Protein AF-A0A1J5HML9-F1 (afdb_monomer)

Foldseek 3Di:
DVVVVVVVVVVVVVVVVVVLVVVVVVCVVVVVVLVVVVCVVCVVVVNRCVPPPNPVVVVVVVVVVVLVVVVVVLVVLLVVLVVQCVPCPPVVVSVVVSVVSNVVSVVVVVVSSVVVVVVSVVSVVVVVD

Sequence (129 aa):
MIMKKVFYFTVGIILFSNLFFNANIIKISAASSFWDGFDKTGGAIGYKLTDPRSLPQKIGKVLNIATVFLGVVFLGLMIYAGYLWMLARGNEQEVEKAKNIIIYTVIGLVAVLGAYSITQLMATLWVKS

Radius of gyration: 20.45 Å; Cα contacts (8 Å, |Δi|>4): 43; chains: 1; bounding box: 43×27×59 Å

pLDDT: mean 73.44, std 13.14, range [41.81, 92.5]

Solvent-accessible surface area (backbone atoms only — not comparable to full-atom values): 7086 Å² total; per-residue (Å²): 116,66,67,60,55,53,49,56,50,53,52,48,50,54,54,52,47,51,60,54,52,60,65,46,70,79,35,74,67,46,67,56,48,57,52,50,52,50,36,55,53,28,44,72,74,72,46,48,49,89,39,97,77,32,64,67,56,54,52,53,52,51,50,52,51,50,52,54,52,48,52,54,52,49,52,52,52,48,52,52,24,50,52,42,41,71,66,23,85,84,43,64,68,42,39,51,51,19,50,50,49,46,52,53,48,51,52,52,53,49,49,54,54,47,50,55,53,50,54,52,50,56,51,53,57,62,75,73,111

Mean predicted aligned error: 13.98 Å

Structure (mmCIF, N/CA/C/O backbone):
data_AF-A0A1J5HML9-F1
#
_entry.id   AF-A0A1J5HML9-F1
#
loop_
_atom_site.group_PDB
_atom_site.id
_atom_site.type_symbol
_atom_site.label_atom_id
_atom_site.label_alt_id
_atom_site.label_comp_id
_atom_site.label_asym_id
_atom_site.label_entity_id
_atom_site.label_seq_id
_atom_site.pdbx_PDB_ins_code
_atom_site.Cartn_x
_atom_site.Cartn_y
_atom_site.Cartn_z
_atom_site.occupancy
_atom_site.B_iso_or_equiv
_atom_site.auth_seq_id
_atom_site.auth_comp_id
_atom_site.auth_asym_id
_atom_site.auth_atom_id
_atom_site.pdbx_PDB_model_num
ATOM 1 N N . MET A 1 1 ? -4.941 14.990 25.780 1.00 61.47 1 MET A N 1
ATOM 2 C CA . MET A 1 1 ? -3.567 14.996 25.212 1.00 61.47 1 MET A CA 1
ATOM 3 C C . MET A 1 1 ? -3.454 14.180 23.914 1.00 61.47 1 MET A C 1
ATOM 5 O O . MET A 1 1 ? -2.820 14.660 22.982 1.00 61.47 1 MET A O 1
ATOM 9 N N . ILE A 1 2 ? -4.121 13.017 23.804 1.00 69.44 2 ILE A N 1
ATOM 10 C CA . ILE A 1 2 ? -4.177 12.175 22.586 1.00 69.44 2 ILE A CA 1
ATOM 11 C C . ILE A 1 2 ? -4.714 12.923 21.347 1.00 69.44 2 ILE A C 1
ATOM 13 O O . ILE A 1 2 ? -4.091 12.864 20.291 1.00 69.44 2 ILE A O 1
ATOM 17 N N . MET A 1 3 ? -5.804 13.694 21.475 1.00 68.12 3 MET A N 1
ATOM 18 C CA . MET A 1 3 ? -6.437 14.360 20.320 1.00 68.12 3 MET A CA 1
ATOM 19 C C . MET A 1 3 ? -5.544 15.409 19.646 1.00 68.12 3 MET A C 1
ATOM 21 O O . MET A 1 3 ? -5.552 15.520 18.426 1.00 68.12 3 MET A O 1
ATOM 25 N N . LYS A 1 4 ? -4.710 16.129 20.412 1.00 58.59 4 LYS A N 1
ATOM 26 C CA . LYS A 1 4 ? -3.765 17.100 19.838 1.00 58.59 4 LYS A CA 1
ATOM 27 C C . LYS A 1 4 ? -2.669 16.395 19.031 1.00 58.59 4 LYS A C 1
ATOM 29 O O . LYS A 1 4 ? -2.372 16.826 17.927 1.00 58.59 4 LYS A O 1
ATOM 34 N N . LYS A 1 5 ? -2.125 15.272 19.523 1.00 59.53 5 LYS A N 1
ATOM 35 C CA . LYS A 1 5 ? -1.111 14.484 18.793 1.00 59.53 5 LYS A CA 1
ATOM 36 C C . LYS A 1 5 ? -1.666 13.871 17.499 1.00 59.53 5 LYS A C 1
ATOM 38 O O . LYS A 1 5 ? -0.989 13.913 16.480 1.00 59.53 5 LYS A O 1
ATOM 43 N N . VAL A 1 6 ? -2.904 13.369 17.523 1.00 68.56 6 VAL A N 1
ATOM 44 C CA . VAL A 1 6 ? -3.593 12.835 16.329 1.00 68.56 6 VAL A CA 1
ATOM 45 C C . VAL A 1 6 ? -3.879 13.940 15.305 1.00 68.56 6 VAL A C 1
ATOM 47 O O . VAL A 1 6 ? -3.711 13.729 14.104 1.00 68.56 6 VAL A O 1
ATOM 50 N N . PHE A 1 7 ? -4.233 15.139 15.773 1.00 77.31 7 PHE A N 1
ATOM 51 C CA . PHE A 1 7 ? -4.442 16.302 14.914 1.00 77.31 7 PHE A CA 1
ATOM 52 C C . PHE A 1 7 ? -3.144 16.746 14.222 1.00 77.31 7 PHE A C 1
ATOM 54 O O . PHE A 1 7 ? -3.117 16.849 13.000 1.00 77.31 7 PHE A O 1
ATOM 61 N N . TYR A 1 8 ? -2.039 16.905 14.962 1.00 77.25 8 TYR A N 1
ATOM 62 C CA . TYR A 1 8 ? -0.736 17.243 14.369 1.00 77.25 8 TYR A CA 1
ATOM 63 C C . TYR A 1 8 ? -0.220 16.168 13.401 1.00 77.25 8 TYR A C 1
ATOM 65 O O . TYR A 1 8 ? 0.373 16.506 12.381 1.00 77.25 8 TYR A O 1
ATOM 73 N N . PHE A 1 9 ? -0.481 14.887 13.673 1.00 81.00 9 PHE A N 1
ATOM 74 C CA . PHE A 1 9 ? -0.108 13.790 12.775 1.00 81.00 9 PHE A CA 1
ATOM 75 C C . PHE A 1 9 ? -0.902 13.816 11.457 1.00 81.00 9 PHE A C 1
ATOM 77 O O . PHE A 1 9 ? -0.322 13.677 10.383 1.00 81.00 9 PHE A O 1
ATOM 84 N N . THR A 1 10 ? -2.212 14.077 11.526 1.00 75.75 10 THR A N 1
ATOM 85 C CA . THR A 1 10 ? -3.082 14.193 10.340 1.00 75.75 10 THR A CA 1
ATOM 86 C C . THR A 1 10 ? -2.710 15.422 9.505 1.00 75.75 10 THR A C 1
ATOM 88 O O . THR A 1 10 ? -2.568 15.327 8.288 1.00 75.75 10 THR A O 1
ATOM 91 N N . VAL A 1 11 ? -2.471 16.568 10.152 1.00 83.25 11 VAL A N 1
ATOM 92 C CA . VAL A 1 11 ? -2.025 17.800 9.481 1.00 83.25 11 VAL A CA 1
ATOM 93 C C . VAL A 1 11 ? -0.640 17.616 8.850 1.00 83.25 11 VAL A C 1
ATOM 95 O O . VAL A 1 11 ? -0.423 18.055 7.723 1.00 83.25 11 VAL A O 1
ATOM 98 N N . GLY A 1 12 ? 0.271 16.898 9.515 1.00 82.31 12 GLY A N 1
ATOM 99 C CA . 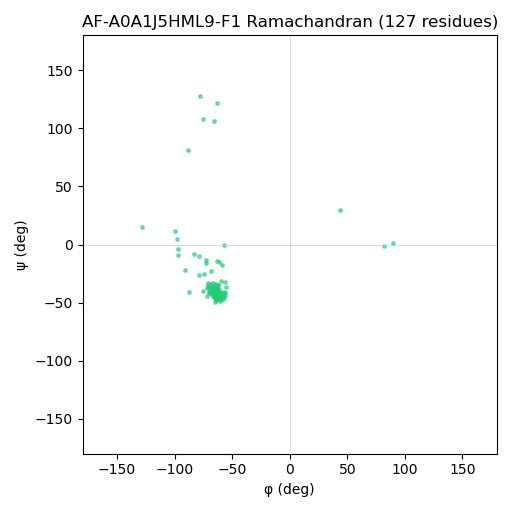GLY A 1 12 ? 1.578 16.537 8.960 1.00 82.31 12 GLY A CA 1
ATOM 100 C C . GLY A 1 12 ? 1.471 15.685 7.693 1.00 82.31 12 GLY A C 1
ATOM 101 O O . GLY A 1 12 ? 2.153 15.963 6.710 1.00 82.31 12 GLY A O 1
ATOM 102 N N . ILE A 1 13 ? 0.558 14.709 7.673 1.00 82.62 13 ILE A N 1
ATOM 103 C CA . ILE A 1 13 ? 0.267 13.886 6.490 1.00 82.62 13 ILE A CA 1
ATOM 104 C C . ILE A 1 13 ? -0.309 14.716 5.338 1.00 82.62 13 ILE A C 1
ATOM 106 O O . ILE A 1 13 ? 0.097 14.532 4.193 1.00 82.62 13 ILE A O 1
ATOM 110 N N . ILE A 1 14 ? -1.198 15.670 5.625 1.00 78.94 14 ILE A N 1
ATOM 111 C CA . ILE A 1 14 ? -1.805 16.536 4.604 1.00 78.94 14 ILE A CA 1
ATOM 112 C C . ILE A 1 14 ? -0.762 17.496 4.010 1.00 78.94 14 ILE A C 1
ATOM 114 O O . ILE A 1 14 ? -0.735 17.703 2.795 1.00 78.94 14 ILE A O 1
ATOM 118 N N . LEU A 1 15 ? 0.135 18.050 4.832 1.00 76.75 15 LEU A N 1
ATOM 119 C CA . LEU A 1 15 ? 1.219 18.927 4.373 1.00 76.75 15 LEU A CA 1
ATOM 120 C C . LEU A 1 15 ? 2.281 18.161 3.571 1.00 76.75 15 LEU A C 1
ATOM 122 O O . LEU A 1 15 ? 2.716 18.629 2.519 1.00 76.75 15 LEU A O 1
ATOM 126 N N . PHE A 1 16 ? 2.642 16.953 4.009 1.00 75.62 16 PHE A N 1
ATOM 127 C CA . PHE A 1 16 ? 3.548 16.071 3.272 1.00 75.62 16 PHE A CA 1
ATOM 128 C C . PHE A 1 16 ? 2.937 15.630 1.934 1.00 75.62 16 PHE A C 1
ATOM 130 O O . PHE A 1 16 ? 3.599 15.686 0.899 1.00 75.62 16 PHE A O 1
ATOM 137 N N . SER A 1 17 ? 1.642 15.294 1.922 1.00 72.81 17 SER A N 1
ATOM 138 C CA . SER A 1 17 ? 0.909 14.976 0.695 1.00 72.81 17 SER A CA 1
ATOM 139 C C . SER A 1 17 ? 0.863 16.161 -0.270 1.00 72.81 17 SER A C 1
ATOM 141 O O . SER A 1 17 ? 0.943 15.946 -1.473 1.00 72.81 17 SER A O 1
ATOM 143 N N . ASN A 1 18 ? 0.780 17.405 0.213 1.00 72.31 18 ASN A N 1
ATOM 144 C CA . ASN A 1 18 ? 0.809 18.593 -0.647 1.00 72.31 18 ASN A CA 1
ATOM 145 C C . ASN A 1 18 ? 2.177 18.813 -1.312 1.00 72.31 18 ASN A C 1
ATOM 147 O O . ASN A 1 18 ? 2.220 19.175 -2.488 1.00 72.31 18 ASN A O 1
ATOM 151 N N . LEU A 1 19 ? 3.278 18.537 -0.604 1.00 65.44 19 LEU A N 1
ATOM 152 C CA . LEU A 1 19 ? 4.634 18.584 -1.168 1.00 65.44 19 LEU A CA 1
ATOM 153 C C . LEU A 1 19 ? 4.853 17.489 -2.223 1.00 65.44 19 LEU A C 1
ATOM 155 O O . LEU A 1 19 ? 5.442 17.751 -3.271 1.00 65.44 19 LEU A O 1
ATOM 159 N N . PHE A 1 20 ? 4.325 16.284 -1.990 1.00 62.56 20 PHE A N 1
ATOM 160 C CA . PHE A 1 20 ? 4.394 15.190 -2.959 1.00 62.56 20 PHE A CA 1
ATOM 161 C C . PHE A 1 20 ? 3.478 15.424 -4.167 1.00 62.56 20 PHE A C 1
ATOM 163 O O . PHE A 1 20 ? 3.907 15.228 -5.300 1.00 62.56 20 PHE A O 1
ATOM 170 N N . PHE A 1 21 ? 2.237 15.874 -3.974 1.00 62.69 21 PHE A N 1
ATOM 171 C CA . PHE A 1 21 ? 1.274 16.019 -5.070 1.00 62.69 21 PHE A CA 1
ATOM 172 C C . PHE A 1 21 ? 1.656 17.162 -6.025 1.00 62.69 21 PHE A C 1
ATOM 174 O O . PHE A 1 21 ? 1.640 16.959 -7.237 1.00 62.69 21 PHE A O 1
ATOM 181 N N . ASN A 1 22 ? 2.118 18.316 -5.516 1.00 59.03 22 ASN A N 1
ATOM 182 C CA . ASN A 1 22 ? 2.588 19.423 -6.369 1.00 59.03 22 ASN A CA 1
ATOM 183 C C . ASN A 1 22 ? 3.844 19.066 -7.185 1.00 59.03 22 ASN A C 1
ATOM 185 O O . ASN A 1 22 ? 3.960 19.476 -8.339 1.00 59.03 22 ASN A O 1
ATOM 189 N N . ALA A 1 23 ? 4.755 18.253 -6.640 1.00 59.09 23 ALA A N 1
ATOM 190 C CA . ALA A 1 23 ? 5.926 17.774 -7.381 1.00 59.09 23 ALA A CA 1
ATOM 191 C C . ALA A 1 23 ? 5.565 16.801 -8.526 1.00 59.09 23 ALA A C 1
ATOM 193 O O . ALA A 1 23 ? 6.331 16.661 -9.482 1.00 59.09 23 ALA A O 1
ATOM 194 N N . ASN A 1 24 ? 4.396 16.150 -8.453 1.00 56.28 24 ASN A N 1
ATOM 195 C CA . ASN A 1 24 ? 3.930 15.176 -9.444 1.00 56.28 24 ASN A CA 1
ATOM 196 C C . ASN A 1 24 ? 3.084 15.790 -10.582 1.00 56.28 24 ASN A C 1
ATOM 198 O O . ASN A 1 24 ? 3.060 15.221 -11.673 1.00 56.28 24 ASN A O 1
ATOM 202 N N . ILE A 1 25 ? 2.459 16.965 -10.403 1.00 54.66 25 ILE A N 1
ATOM 203 C CA . ILE A 1 25 ? 1.686 17.638 -11.476 1.00 54.66 25 ILE A CA 1
ATOM 204 C C . ILE A 1 25 ? 2.602 18.112 -12.620 1.00 54.66 25 ILE A C 1
ATOM 206 O O . ILE A 1 25 ? 2.232 18.039 -13.788 1.00 54.66 25 ILE A O 1
ATOM 210 N N . ILE A 1 26 ? 3.839 18.518 -12.314 1.00 54.06 26 ILE A N 1
ATOM 211 C CA . ILE A 1 26 ? 4.800 19.029 -13.312 1.00 54.06 26 ILE A CA 1
ATOM 212 C C . ILE A 1 26 ? 5.463 17.882 -14.112 1.00 54.06 26 ILE A C 1
ATOM 214 O O . ILE A 1 26 ? 6.118 18.115 -15.126 1.00 54.06 26 ILE A O 1
ATOM 218 N N . LYS A 1 27 ? 5.277 16.615 -13.705 1.00 55.50 27 LYS A N 1
ATOM 219 C CA . LYS A 1 27 ? 6.015 15.457 -14.248 1.00 55.50 27 LYS A CA 1
ATOM 220 C C . LYS A 1 27 ? 5.160 14.279 -14.725 1.00 55.50 27 LYS A C 1
ATOM 222 O O . LYS A 1 27 ? 5.720 13.240 -15.069 1.00 55.50 27 LYS A O 1
ATOM 227 N N . ILE A 1 28 ? 3.850 14.457 -14.909 1.00 50.44 28 ILE A N 1
ATOM 228 C CA . ILE A 1 28 ? 3.048 13.551 -15.762 1.00 50.44 28 ILE A CA 1
ATOM 229 C C . ILE A 1 28 ? 3.578 13.515 -17.217 1.00 50.44 28 ILE A C 1
ATOM 231 O O . ILE A 1 28 ? 3.346 12.548 -17.934 1.00 50.44 28 ILE A O 1
ATOM 235 N N . SER A 1 29 ? 4.384 14.507 -17.619 1.00 51.41 29 SER A N 1
ATOM 236 C CA . SER A 1 29 ? 5.099 14.563 -18.904 1.00 51.41 29 SER A CA 1
ATOM 237 C C . SER A 1 29 ? 6.569 14.089 -18.855 1.00 51.41 29 SER A C 1
ATOM 239 O O . SER A 1 29 ? 7.235 14.066 -19.891 1.00 51.41 29 SER A O 1
ATOM 241 N N . ALA A 1 30 ? 7.109 13.737 -17.678 1.00 47.47 30 ALA A N 1
ATOM 242 C CA . ALA A 1 30 ? 8.485 13.237 -17.538 1.00 47.47 30 ALA A CA 1
ATOM 243 C C . ALA A 1 30 ? 8.551 11.716 -17.737 1.00 47.47 30 ALA A C 1
ATOM 245 O O . ALA A 1 30 ? 9.422 11.214 -18.440 1.00 47.47 30 ALA A O 1
ATOM 246 N N . ALA A 1 31 ? 7.570 10.979 -17.200 1.00 48.22 31 ALA A N 1
ATOM 247 C CA . ALA A 1 31 ? 7.434 9.543 -17.442 1.00 48.22 31 ALA A CA 1
ATOM 248 C C . ALA A 1 31 ? 7.361 9.215 -18.947 1.00 48.22 31 ALA A C 1
ATOM 250 O O . ALA A 1 31 ? 7.952 8.231 -19.375 1.00 48.22 31 ALA A O 1
ATOM 251 N N . SER A 1 32 ? 6.714 10.059 -19.761 1.00 51.53 32 SER A N 1
ATOM 252 C CA . SER A 1 32 ? 6.688 9.907 -21.222 1.00 51.53 32 SER A CA 1
ATOM 253 C C . SER A 1 32 ? 8.031 10.221 -21.890 1.00 51.53 32 SER A C 1
ATOM 255 O O . SER A 1 32 ? 8.375 9.563 -22.866 1.00 51.53 32 SER A O 1
ATOM 257 N N . SER A 1 33 ? 8.823 11.158 -21.359 1.00 56.59 33 SER A N 1
ATOM 258 C CA . SER A 1 33 ? 10.131 11.518 -21.928 1.00 56.59 33 SER A CA 1
ATOM 259 C C . SER A 1 33 ? 11.247 10.523 -21.584 1.00 56.59 33 SER A C 1
ATOM 261 O O . SER A 1 33 ? 12.162 10.357 -22.386 1.00 56.59 33 SER A O 1
ATOM 263 N N . PHE A 1 34 ? 11.155 9.788 -20.468 1.00 57.09 34 PHE A N 1
ATOM 264 C CA . PHE A 1 34 ? 12.054 8.654 -20.192 1.00 57.09 34 PHE A CA 1
ATOM 265 C C . PHE A 1 34 ? 11.891 7.522 -21.205 1.00 57.09 34 PHE A C 1
ATOM 267 O O . PHE A 1 34 ? 12.886 7.007 -21.713 1.00 57.09 34 PHE A O 1
ATOM 274 N N . TRP A 1 35 ? 10.647 7.158 -21.525 1.00 59.88 35 TRP A N 1
ATOM 275 C CA . TRP A 1 35 ? 10.379 6.137 -22.537 1.00 59.88 35 TRP A CA 1
ATOM 276 C C . TRP A 1 35 ? 10.709 6.639 -23.948 1.00 59.88 35 TRP A C 1
ATOM 278 O O . TRP A 1 35 ? 11.294 5.890 -24.717 1.00 59.88 35 TRP A O 1
ATOM 288 N N . ASP A 1 36 ? 10.452 7.913 -24.260 1.00 65.69 36 ASP A N 1
ATOM 289 C CA . ASP A 1 36 ? 10.818 8.531 -25.546 1.00 65.69 36 ASP A CA 1
ATOM 290 C C . ASP A 1 36 ? 12.347 8.609 -25.758 1.00 65.69 36 ASP A C 1
ATOM 292 O O . ASP A 1 36 ? 12.841 8.355 -26.856 1.00 65.69 36 ASP A O 1
ATOM 296 N N . GLY A 1 37 ? 13.128 8.886 -24.706 1.00 66.88 37 GLY A N 1
ATOM 297 C CA . GLY A 1 37 ? 14.595 8.868 -24.755 1.00 66.88 37 GLY A CA 1
ATOM 298 C C . GLY A 1 37 ? 15.178 7.468 -24.977 1.00 66.88 37 GLY A C 1
ATOM 299 O O . GLY A 1 37 ? 16.122 7.312 -25.757 1.00 66.88 37 GLY A O 1
ATOM 300 N N . PHE A 1 38 ? 14.584 6.445 -24.349 1.00 61.56 38 PHE A N 1
ATOM 301 C CA . PHE A 1 38 ? 14.950 5.035 -24.537 1.00 61.56 38 PHE A CA 1
ATOM 302 C C . PHE A 1 38 ? 14.507 4.507 -25.915 1.00 61.56 38 PHE A C 1
ATOM 304 O O . PHE A 1 38 ? 15.261 3.779 -26.553 1.00 61.56 38 PHE A O 1
ATOM 311 N N . ASP A 1 39 ? 13.337 4.910 -26.426 1.00 67.62 39 ASP A N 1
ATOM 312 C CA . ASP A 1 39 ? 12.858 4.567 -27.778 1.00 67.62 39 ASP A CA 1
ATOM 313 C C . ASP A 1 39 ? 13.746 5.200 -28.866 1.00 67.62 39 ASP A C 1
ATOM 315 O O . ASP A 1 39 ? 14.064 4.547 -29.863 1.00 67.62 39 ASP A O 1
ATOM 319 N N . LYS A 1 40 ? 14.211 6.441 -28.662 1.00 64.75 40 LYS A N 1
ATOM 320 C CA . LYS A 1 40 ? 15.129 7.141 -29.582 1.00 64.75 40 LYS A CA 1
ATOM 321 C C . LYS A 1 40 ? 16.540 6.550 -29.588 1.00 64.75 40 LYS A C 1
ATOM 323 O O . LYS A 1 40 ? 17.127 6.405 -30.658 1.00 64.75 40 LYS A O 1
ATOM 328 N N . THR A 1 41 ? 17.078 6.171 -28.427 1.00 64.69 41 THR A N 1
ATOM 329 C CA . THR A 1 41 ? 18.393 5.505 -28.338 1.00 64.69 41 THR A CA 1
ATOM 330 C C . THR A 1 41 ? 18.330 4.041 -28.770 1.00 64.69 41 THR A C 1
ATOM 332 O O . THR A 1 41 ? 19.191 3.602 -29.527 1.00 64.69 41 THR A O 1
ATOM 335 N N . GLY A 1 42 ? 17.280 3.306 -28.399 1.00 60.00 42 GLY A N 1
ATOM 336 C CA . GLY A 1 42 ? 17.008 1.950 -28.880 1.00 60.00 42 GLY A CA 1
ATOM 337 C C . GLY A 1 42 ? 16.839 1.898 -30.399 1.00 60.00 42 GLY A C 1
ATOM 338 O O . GLY A 1 42 ? 17.449 1.060 -31.062 1.00 60.00 42 GLY A O 1
ATOM 339 N N . GLY A 1 43 ? 16.096 2.847 -30.977 1.00 62.31 43 GLY A N 1
ATOM 340 C CA . GLY A 1 43 ? 15.951 2.992 -32.425 1.00 62.31 43 GLY A CA 1
ATOM 341 C C . GLY A 1 43 ? 17.276 3.243 -33.155 1.00 62.31 43 GLY A C 1
ATOM 342 O O . GLY A 1 43 ? 17.439 2.762 -34.275 1.00 62.31 43 GLY A O 1
ATOM 343 N N . ALA A 1 44 ? 18.238 3.920 -32.517 1.00 58.09 44 ALA A N 1
ATOM 344 C CA . ALA A 1 44 ? 19.563 4.195 -33.080 1.00 58.09 44 ALA A CA 1
ATOM 345 C C . ALA A 1 44 ? 20.498 2.966 -33.097 1.00 58.09 44 ALA A C 1
ATOM 347 O O . ALA A 1 44 ? 21.369 2.880 -33.958 1.00 58.09 44 ALA A O 1
ATOM 348 N N . ILE A 1 45 ? 20.291 1.989 -32.204 1.00 60.84 45 ILE A N 1
ATOM 349 C CA . ILE A 1 45 ? 21.008 0.695 -32.187 1.00 60.84 45 ILE A CA 1
ATOM 350 C C . ILE A 1 45 ? 20.205 -0.455 -32.828 1.00 60.84 45 ILE A C 1
ATOM 352 O O . ILE A 1 45 ? 20.570 -1.620 -32.691 1.00 60.84 45 ILE A O 1
ATOM 356 N N . GLY A 1 46 ? 19.099 -0.151 -33.518 1.00 60.34 46 GLY A N 1
ATOM 357 C CA . GLY A 1 46 ? 18.248 -1.139 -34.198 1.00 60.34 46 GLY A CA 1
ATOM 358 C C . GLY A 1 46 ? 17.235 -1.865 -33.300 1.00 60.34 46 GLY A C 1
ATOM 359 O O . GLY A 1 46 ? 16.418 -2.637 -33.798 1.00 60.34 46 GLY A O 1
ATOM 360 N N . TYR A 1 47 ? 17.214 -1.580 -31.998 1.00 58.06 47 TYR A N 1
ATOM 361 C CA . TYR A 1 47 ? 16.199 -2.053 -31.058 1.00 58.06 47 TYR A CA 1
ATOM 362 C C . TYR A 1 47 ? 15.028 -1.067 -31.015 1.00 58.06 47 TYR A C 1
ATOM 364 O O . TYR A 1 47 ? 14.929 -0.229 -30.121 1.00 58.06 47 TYR A O 1
ATOM 372 N N . LYS A 1 48 ? 14.104 -1.155 -31.979 1.00 55.84 48 LYS A N 1
ATOM 373 C CA . LYS A 1 48 ? 12.844 -0.406 -31.890 1.00 55.84 48 LYS A CA 1
ATOM 374 C C . LYS A 1 48 ? 12.037 -0.937 -30.716 1.00 55.84 48 LYS A C 1
ATOM 376 O O . LYS A 1 48 ? 11.460 -2.016 -30.767 1.00 55.84 48 LYS A O 1
ATOM 381 N N . LEU A 1 49 ? 11.989 -0.162 -29.650 1.00 57.44 49 LEU A N 1
ATOM 382 C CA . LEU A 1 49 ? 11.267 -0.519 -28.441 1.00 57.44 49 LEU A CA 1
ATOM 383 C C . LEU A 1 49 ? 9.736 -0.430 -28.621 1.00 57.44 49 LEU A C 1
ATOM 385 O O . LEU A 1 49 ? 8.985 -1.049 -27.872 1.00 57.44 49 LEU A O 1
ATOM 389 N N . THR A 1 50 ? 9.283 0.196 -29.712 1.00 56.59 50 THR A N 1
ATOM 390 C CA . THR A 1 50 ? 7.919 0.088 -30.257 1.00 56.59 50 THR A CA 1
ATOM 391 C C . THR A 1 50 ? 7.553 -1.336 -30.723 1.00 56.59 50 THR A C 1
ATOM 393 O O . THR A 1 50 ? 6.378 -1.624 -30.937 1.00 56.59 50 THR A O 1
ATOM 396 N N . ASP A 1 51 ? 8.524 -2.244 -30.881 1.00 58.78 51 ASP A N 1
ATOM 397 C CA . ASP A 1 51 ? 8.266 -3.642 -31.226 1.00 58.78 51 ASP A CA 1
ATOM 398 C C . ASP A 1 51 ? 7.803 -4.409 -29.965 1.00 58.78 51 ASP A C 1
ATOM 400 O O . ASP A 1 51 ? 8.509 -4.384 -28.957 1.00 58.78 51 ASP A O 1
ATOM 404 N N . PRO A 1 52 ? 6.670 -5.141 -29.962 1.00 53.81 52 PRO A N 1
ATOM 405 C CA . PRO A 1 52 ? 6.122 -5.848 -28.786 1.00 53.81 52 PRO A CA 1
ATOM 406 C C . PRO A 1 52 ? 7.048 -6.883 -28.107 1.00 53.81 52 PRO A C 1
ATOM 408 O O . PRO A 1 52 ? 6.649 -7.557 -27.148 1.00 53.81 52 PRO A O 1
ATOM 411 N N . ARG A 1 53 ? 8.265 -7.072 -28.625 1.00 54.19 53 ARG A N 1
ATOM 412 C CA . ARG A 1 53 ? 9.304 -7.985 -28.134 1.00 54.19 53 ARG A CA 1
ATOM 413 C C . ARG A 1 53 ? 10.350 -7.311 -27.244 1.00 54.19 53 ARG A C 1
ATOM 415 O O . ARG A 1 53 ? 11.140 -8.022 -26.630 1.00 54.19 53 ARG A O 1
ATOM 422 N N . SER A 1 54 ? 10.349 -5.987 -27.139 1.00 63.78 54 SER A N 1
ATOM 423 C CA . SER A 1 54 ? 11.252 -5.241 -26.268 1.00 63.78 54 SER A CA 1
ATOM 424 C C . SER A 1 54 ? 11.018 -5.588 -24.789 1.00 63.78 54 SER A C 1
ATOM 426 O O . SER A 1 54 ? 9.922 -5.463 -24.234 1.00 63.78 54 SER A O 1
ATOM 428 N N . LEU A 1 55 ? 12.075 -6.077 -24.131 1.00 64.69 55 LEU A N 1
ATOM 429 C CA . LEU A 1 55 ? 12.058 -6.428 -22.706 1.00 64.69 55 LEU A CA 1
ATOM 430 C C . LEU A 1 55 ? 11.634 -5.247 -21.805 1.00 64.69 55 LEU A C 1
ATOM 432 O O . LEU A 1 55 ? 10.825 -5.477 -20.903 1.00 64.69 55 LEU A O 1
ATOM 436 N N . PRO A 1 56 ? 12.074 -3.992 -22.053 1.00 67.56 56 PRO A N 1
ATOM 437 C CA . PRO A 1 56 ? 11.681 -2.850 -21.227 1.00 67.56 56 PRO A CA 1
ATOM 438 C C . PRO A 1 56 ? 10.170 -2.570 -21.236 1.00 67.56 56 PRO A C 1
ATOM 440 O O . PRO A 1 56 ? 9.582 -2.388 -20.170 1.00 67.56 56 PRO A O 1
ATOM 443 N N . GLN A 1 57 ? 9.509 -2.619 -22.401 1.00 66.38 57 GLN A N 1
ATOM 444 C CA . GLN A 1 57 ? 8.057 -2.421 -22.512 1.00 66.38 57 GLN A CA 1
ATOM 445 C C . GLN A 1 57 ? 7.263 -3.505 -21.777 1.00 66.38 57 GLN A C 1
ATOM 447 O O . GLN A 1 57 ? 6.264 -3.202 -21.119 1.00 66.38 57 GLN A O 1
ATOM 452 N N . LYS A 1 58 ? 7.693 -4.773 -21.856 1.00 71.06 58 LYS A N 1
ATOM 453 C CA . LYS A 1 58 ? 7.023 -5.868 -21.135 1.00 71.06 58 LYS A CA 1
ATOM 454 C C . LYS A 1 58 ? 7.110 -5.677 -19.626 1.00 71.06 58 LYS A C 1
ATOM 456 O O . LYS A 1 58 ? 6.099 -5.815 -18.944 1.00 71.06 58 LYS A O 1
ATOM 461 N N . ILE A 1 59 ? 8.286 -5.308 -19.120 1.00 73.81 59 ILE A N 1
ATOM 462 C CA . ILE A 1 59 ? 8.501 -5.075 -17.687 1.00 73.81 59 ILE A CA 1
ATOM 463 C C . ILE A 1 59 ? 7.690 -3.863 -17.216 1.00 73.81 59 ILE A C 1
ATOM 465 O O . ILE A 1 59 ? 6.993 -3.953 -16.208 1.00 73.81 59 ILE A O 1
ATOM 469 N N . GLY A 1 60 ? 7.697 -2.763 -17.978 1.00 73.38 60 GLY A N 1
ATOM 470 C CA . GLY A 1 60 ? 6.912 -1.568 -17.661 1.00 73.38 60 GLY A CA 1
ATOM 471 C C . GLY A 1 60 ? 5.407 -1.844 -17.603 1.00 73.38 60 GLY A C 1
ATOM 472 O O . GLY A 1 60 ? 4.733 -1.411 -16.669 1.00 73.38 60 GLY A O 1
ATOM 473 N N . LYS A 1 61 ? 4.876 -2.627 -18.552 1.00 76.50 61 LYS A N 1
ATOM 474 C CA . LYS A 1 61 ? 3.455 -3.004 -18.584 1.00 76.50 61 LYS A CA 1
ATOM 475 C C . LYS A 1 61 ? 3.068 -3.920 -17.421 1.00 76.50 61 LYS A C 1
ATOM 477 O O . LYS A 1 61 ? 2.019 -3.716 -16.815 1.00 76.50 61 LYS A O 1
ATOM 482 N N . VAL A 1 62 ? 3.915 -4.896 -17.088 1.00 79.31 62 VAL A N 1
ATOM 483 C CA . VAL A 1 62 ? 3.694 -5.798 -15.945 1.00 79.31 62 VAL A CA 1
ATOM 484 C C . VAL A 1 62 ? 3.728 -5.027 -14.629 1.00 79.31 62 VAL A C 1
ATOM 486 O O . VAL A 1 62 ? 2.839 -5.215 -13.803 1.00 79.31 62 VAL A O 1
ATOM 489 N N . LEU A 1 63 ? 4.691 -4.119 -14.450 1.00 80.94 63 LEU A N 1
ATOM 490 C CA . LEU A 1 63 ? 4.785 -3.303 -13.242 1.00 80.94 63 LEU A CA 1
ATOM 491 C C . LEU A 1 63 ? 3.574 -2.377 -13.097 1.00 80.94 63 LEU A C 1
ATOM 493 O O . LEU A 1 63 ? 3.010 -2.288 -12.014 1.00 80.94 63 LEU A O 1
ATOM 497 N N . ASN A 1 64 ? 3.128 -1.745 -14.186 1.00 78.56 64 ASN A N 1
ATOM 498 C CA . ASN A 1 64 ? 1.959 -0.870 -14.158 1.00 78.56 64 ASN A CA 1
ATOM 499 C C . ASN A 1 64 ? 0.685 -1.630 -13.742 1.00 78.56 64 ASN A C 1
ATOM 501 O O . ASN A 1 64 ? -0.027 -1.195 -12.838 1.00 78.56 64 ASN A O 1
ATOM 505 N N . ILE A 1 65 ? 0.452 -2.811 -14.328 1.00 81.62 65 ILE A N 1
ATOM 506 C CA . ILE A 1 65 ? -0.668 -3.688 -13.952 1.00 81.62 65 ILE A CA 1
ATOM 507 C C . ILE A 1 65 ? -0.541 -4.137 -12.492 1.00 81.62 65 ILE A C 1
ATOM 509 O O . ILE A 1 65 ? -1.523 -4.089 -11.752 1.00 81.62 65 ILE A O 1
ATOM 513 N N . ALA A 1 66 ? 0.659 -4.530 -12.058 1.00 83.19 66 ALA A N 1
ATOM 514 C CA . ALA A 1 66 ? 0.905 -4.957 -10.687 1.00 83.19 66 ALA A CA 1
ATOM 515 C C . ALA A 1 66 ? 0.642 -3.827 -9.681 1.00 83.19 66 ALA A C 1
ATOM 517 O O . ALA A 1 66 ? 0.005 -4.066 -8.661 1.00 83.19 66 ALA A O 1
ATOM 518 N N . THR A 1 67 ? 1.062 -2.592 -9.971 1.00 82.69 67 THR A N 1
ATOM 519 C CA . THR A 1 67 ? 0.825 -1.428 -9.104 1.00 82.69 67 THR A CA 1
ATOM 520 C C . THR A 1 67 ? -0.660 -1.088 -8.995 1.00 82.69 67 THR A C 1
ATOM 522 O O . THR A 1 67 ? -1.143 -0.846 -7.889 1.00 82.69 67 THR A O 1
ATOM 525 N N . VAL A 1 68 ? -1.404 -1.107 -10.107 1.00 83.69 68 VAL A N 1
ATOM 526 C CA . VAL A 1 68 ? -2.857 -0.863 -10.093 1.00 83.69 68 VAL A CA 1
ATOM 527 C C . VAL A 1 68 ? -3.581 -1.959 -9.315 1.00 83.69 68 VAL A C 1
ATOM 529 O O . VAL A 1 68 ? -4.416 -1.658 -8.464 1.00 83.69 68 VAL A O 1
ATOM 532 N N . PHE A 1 69 ? -3.220 -3.223 -9.546 1.00 88.25 69 PHE A N 1
ATOM 533 C CA . PHE A 1 69 ? -3.773 -4.353 -8.805 1.00 88.25 69 PHE A CA 1
ATOM 534 C C . PHE A 1 69 ? -3.512 -4.224 -7.300 1.00 88.25 69 PHE A C 1
ATOM 536 O O . PHE A 1 69 ? -4.429 -4.380 -6.495 1.00 88.25 69 PHE A O 1
ATOM 543 N N . LEU A 1 70 ? -2.290 -3.851 -6.914 1.00 88.31 70 LEU A N 1
ATOM 544 C CA . LEU A 1 70 ? -1.932 -3.622 -5.517 1.00 88.31 70 LEU A CA 1
ATOM 545 C C . LEU A 1 70 ? -2.777 -2.501 -4.898 1.00 88.31 70 LEU A C 1
ATOM 547 O O . LEU A 1 70 ? -3.293 -2.665 -3.796 1.00 88.31 70 LEU A O 1
ATOM 551 N N . GLY A 1 71 ? -2.985 -1.395 -5.620 1.00 85.88 71 GLY A N 1
ATOM 552 C CA . GLY A 1 71 ? -3.851 -0.298 -5.180 1.00 85.88 71 GLY A CA 1
ATOM 553 C C . GLY A 1 71 ? -5.290 -0.742 -4.888 1.00 85.88 71 GLY A C 1
ATOM 554 O O . GLY A 1 71 ? -5.858 -0.359 -3.865 1.00 85.88 71 GLY A O 1
ATOM 555 N N . VAL A 1 72 ? -5.859 -1.608 -5.732 1.00 90.19 72 VAL A N 1
ATOM 556 C CA . VAL A 1 72 ? -7.197 -2.189 -5.512 1.00 90.19 72 VAL A CA 1
ATOM 557 C C . VAL A 1 72 ? -7.224 -3.086 -4.270 1.00 90.19 72 VAL A C 1
ATOM 559 O O . VAL A 1 72 ? -8.175 -3.028 -3.491 1.00 90.19 72 VAL A O 1
ATOM 562 N N . VAL A 1 73 ? -6.169 -3.871 -4.031 1.00 91.75 73 VAL A N 1
ATOM 563 C CA . VAL A 1 73 ? -6.048 -4.698 -2.817 1.00 91.75 73 VAL A CA 1
ATOM 564 C C . VAL A 1 73 ? -6.007 -3.827 -1.558 1.00 91.75 73 VAL A C 1
ATOM 566 O O . VAL A 1 73 ? -6.729 -4.108 -0.600 1.00 91.75 73 VAL A O 1
ATOM 569 N N . PHE A 1 74 ? -5.229 -2.739 -1.563 1.00 88.56 74 PHE A N 1
ATOM 570 C CA . PHE A 1 74 ? -5.195 -1.782 -0.450 1.00 88.56 74 PHE A CA 1
ATOM 571 C C . PHE A 1 74 ? -6.572 -1.162 -0.183 1.00 88.56 74 PHE A C 1
ATOM 573 O O . PHE A 1 74 ? -6.968 -1.044 0.976 1.00 88.56 74 PHE A O 1
ATOM 580 N N . LEU A 1 75 ? -7.330 -0.822 -1.230 1.00 89.50 75 LEU A N 1
ATOM 581 C CA . LEU A 1 75 ? -8.699 -0.324 -1.083 1.00 89.50 75 LEU A CA 1
ATOM 582 C C . LEU A 1 75 ? -9.615 -1.366 -0.417 1.00 89.50 75 LEU A C 1
ATOM 584 O O . LEU A 1 75 ? -10.357 -1.028 0.504 1.00 89.50 75 LEU A O 1
ATOM 588 N N . GLY A 1 76 ? -9.523 -2.634 -0.828 1.00 92.50 76 GLY A N 1
ATOM 589 C CA . GLY A 1 76 ? -10.281 -3.732 -0.221 1.00 92.50 76 GLY A CA 1
ATOM 590 C C . GLY A 1 76 ? -9.953 -3.941 1.262 1.00 92.50 76 GLY A C 1
ATOM 591 O O . GLY A 1 76 ? -10.859 -4.077 2.084 1.00 92.50 76 GLY A O 1
ATOM 592 N N . LEU A 1 77 ? -8.668 -3.886 1.627 1.00 89.75 77 LEU A N 1
ATOM 593 C CA . LEU A 1 77 ? -8.226 -3.956 3.025 1.00 89.75 77 LEU A CA 1
ATOM 594 C C . LEU A 1 77 ? -8.742 -2.775 3.854 1.00 89.75 77 LEU A C 1
ATOM 596 O O . LEU A 1 77 ? -9.115 -2.960 5.010 1.00 89.75 77 LEU A O 1
ATOM 600 N N . MET A 1 78 ? -8.810 -1.578 3.265 1.00 89.44 78 MET A N 1
ATOM 601 C CA . MET A 1 78 ? -9.322 -0.382 3.936 1.00 89.44 78 MET A CA 1
ATOM 602 C C . MET A 1 78 ? -10.822 -0.507 4.243 1.00 89.44 78 MET A C 1
ATOM 604 O O . MET A 1 78 ? -11.250 -0.202 5.355 1.00 89.44 78 MET A O 1
ATOM 608 N N . ILE A 1 79 ? -11.605 -1.055 3.306 1.00 91.94 79 ILE A N 1
ATOM 609 C CA . ILE A 1 79 ? -13.027 -1.368 3.523 1.00 91.94 79 ILE A CA 1
ATOM 610 C C . ILE A 1 79 ? -13.188 -2.431 4.619 1.00 91.94 79 ILE A C 1
ATOM 612 O O . ILE A 1 79 ? -13.996 -2.251 5.531 1.00 91.94 79 ILE A O 1
ATOM 616 N N . TYR A 1 80 ? -12.400 -3.511 4.573 1.00 90.62 80 TYR A N 1
ATOM 617 C CA . TYR A 1 80 ? -12.437 -4.569 5.589 1.00 90.62 80 TYR A CA 1
ATOM 618 C C . TYR A 1 80 ? -12.103 -4.036 6.989 1.00 90.62 80 TYR A C 1
ATOM 620 O O . TYR A 1 80 ? -12.813 -4.319 7.953 1.00 90.62 80 TYR A O 1
ATOM 628 N N . ALA A 1 81 ? -11.062 -3.210 7.101 1.00 89.50 81 ALA A N 1
ATOM 629 C CA . ALA A 1 81 ? -10.675 -2.587 8.360 1.00 89.50 81 ALA A CA 1
ATOM 630 C C . ALA A 1 81 ? -11.744 -1.614 8.878 1.00 89.50 81 ALA A C 1
ATOM 632 O O . ALA A 1 81 ? -12.019 -1.587 10.076 1.00 89.50 81 ALA A O 1
ATOM 633 N N . GLY A 1 82 ? -12.382 -0.853 7.984 1.00 87.75 82 GLY A N 1
ATOM 634 C CA . GLY A 1 82 ? -13.503 0.020 8.329 1.00 87.75 82 GLY A CA 1
ATOM 635 C C . GLY A 1 82 ? -14.695 -0.763 8.878 1.00 87.75 82 GLY A C 1
ATOM 636 O O . GLY A 1 82 ? -15.263 -0.384 9.901 1.00 87.75 82 GLY A O 1
ATOM 637 N N . TYR A 1 83 ? -15.026 -1.897 8.258 1.00 89.75 83 TYR A N 1
ATOM 638 C CA . TYR A 1 83 ? -16.101 -2.767 8.730 1.00 89.75 83 TYR A CA 1
ATOM 639 C C . TYR A 1 83 ? -15.784 -3.374 10.102 1.00 89.75 83 TYR A C 1
ATOM 641 O O . TYR A 1 83 ? -16.626 -3.351 10.999 1.00 89.75 83 TYR A O 1
ATOM 649 N N . LEU A 1 84 ? -14.546 -3.838 10.300 1.00 87.94 84 LEU A N 1
ATOM 650 C CA . LEU A 1 84 ? -14.070 -4.348 11.587 1.00 87.94 84 LEU A CA 1
ATOM 651 C C . LEU A 1 84 ? -14.168 -3.280 12.686 1.00 87.94 84 LEU A C 1
ATOM 653 O O . LEU A 1 84 ? -14.623 -3.562 13.792 1.00 87.94 84 LEU A O 1
ATOM 657 N N . TRP A 1 85 ? -13.814 -2.032 12.364 1.00 84.19 85 TRP A N 1
ATOM 658 C CA . TRP A 1 85 ? -13.900 -0.918 13.304 1.00 84.19 85 TRP A CA 1
ATOM 659 C C . TRP A 1 85 ? -15.348 -0.578 13.682 1.00 84.19 85 TRP A C 1
ATOM 661 O O . TRP A 1 85 ? -15.642 -0.358 14.856 1.00 84.19 85 TRP A O 1
ATOM 671 N N . MET A 1 86 ? -16.268 -0.589 12.711 1.00 86.12 86 MET A N 1
ATOM 672 C CA . MET A 1 86 ? -17.696 -0.340 12.948 1.00 86.12 86 MET A CA 1
ATOM 673 C C . MET A 1 86 ? -18.364 -1.465 13.751 1.00 86.12 86 MET A C 1
ATOM 675 O O . MET A 1 86 ? -19.261 -1.203 14.553 1.00 86.12 86 MET A O 1
ATOM 679 N N . LEU A 1 87 ? -17.927 -2.713 13.566 1.00 85.69 87 LEU A N 1
ATOM 680 C CA . LEU A 1 87 ? -18.466 -3.871 14.281 1.00 85.69 87 LEU A CA 1
ATOM 681 C C . LEU A 1 87 ? -17.874 -4.086 15.673 1.00 85.69 87 LEU A C 1
ATOM 683 O O . LEU A 1 87 ? -18.405 -4.904 16.423 1.00 85.69 87 LEU A O 1
ATOM 687 N N . ALA A 1 88 ? -16.831 -3.349 16.050 1.00 82.06 88 ALA A N 1
ATOM 688 C CA . ALA A 1 88 ? -16.116 -3.582 17.297 1.00 82.06 88 ALA A CA 1
ATOM 689 C C . ALA A 1 88 ? -16.980 -3.412 18.565 1.00 82.06 88 ALA A C 1
ATOM 691 O O . ALA A 1 88 ? -16.572 -3.886 19.616 1.00 82.06 88 ALA A O 1
ATOM 692 N N . ARG A 1 89 ? -18.173 -2.788 18.499 1.00 78.12 89 ARG A N 1
ATOM 693 C CA . ARG A 1 89 ? -19.198 -2.719 19.578 1.00 78.12 89 ARG A CA 1
ATOM 694 C C . ARG A 1 89 ? -18.655 -2.434 20.998 1.00 78.12 89 ARG A C 1
ATOM 696 O O . ARG A 1 89 ? -19.250 -2.858 21.983 1.00 78.12 89 ARG A O 1
ATOM 703 N N . GLY A 1 90 ? -17.545 -1.704 2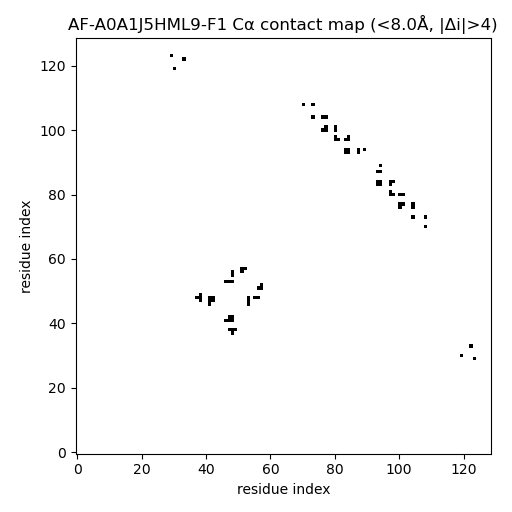1.119 1.00 73.88 90 GLY A N 1
ATOM 704 C CA . GLY A 1 90 ? -16.912 -1.379 22.404 1.00 73.88 90 GLY A CA 1
ATOM 705 C C . GLY A 1 90 ? -15.866 -2.382 22.912 1.00 73.88 90 GLY A C 1
ATOM 706 O O . GLY A 1 90 ? -15.294 -2.149 23.970 1.00 73.88 90 GLY A O 1
ATOM 707 N N . ASN A 1 91 ? -15.562 -3.455 22.176 1.00 84.38 91 ASN A N 1
ATOM 708 C CA . ASN A 1 91 ? -14.399 -4.297 22.444 1.00 84.38 91 ASN A CA 1
ATOM 709 C C . ASN A 1 91 ? -13.121 -3.576 21.984 1.00 84.38 91 ASN A C 1
ATOM 711 O O . ASN A 1 91 ? -12.862 -3.448 20.785 1.00 84.38 91 ASN A O 1
ATOM 715 N N . GLU A 1 92 ? -12.313 -3.119 22.943 1.00 83.62 92 GLU A N 1
ATOM 716 C CA . GLU A 1 92 ? -11.051 -2.414 22.682 1.00 83.62 92 GLU A CA 1
ATOM 717 C C . GLU A 1 92 ? -10.084 -3.221 21.805 1.00 83.62 92 GLU A C 1
ATOM 719 O O . GLU A 1 92 ? -9.397 -2.631 20.973 1.00 83.62 92 GLU A O 1
ATOM 724 N N . GLN A 1 93 ? -10.085 -4.556 21.903 1.00 87.69 93 GLN A N 1
ATOM 725 C CA . GLN A 1 93 ? -9.203 -5.407 21.096 1.00 87.69 93 GLN A CA 1
ATOM 726 C C . GLN A 1 93 ? -9.540 -5.338 19.601 1.00 87.69 93 GLN A C 1
ATOM 728 O O . GLN A 1 93 ? -8.645 -5.256 18.760 1.00 87.69 93 GLN A O 1
ATOM 733 N N . GLU A 1 94 ? -10.829 -5.335 19.255 1.00 85.12 94 GLU A N 1
ATOM 734 C CA . GLU A 1 94 ? -11.290 -5.242 17.862 1.00 85.12 94 GLU A CA 1
ATOM 735 C C . GLU A 1 94 ? -11.043 -3.837 17.293 1.00 85.12 94 GLU A C 1
ATOM 737 O O . GLU A 1 94 ? -10.628 -3.684 16.141 1.00 85.12 94 GLU A O 1
ATOM 742 N N . VAL A 1 95 ? -11.206 -2.800 18.126 1.00 87.31 95 VAL A N 1
ATOM 743 C CA . VAL A 1 95 ? -10.883 -1.414 17.758 1.00 87.31 95 VAL A CA 1
ATOM 744 C C . VAL A 1 95 ? -9.389 -1.253 17.476 1.00 87.31 95 VAL A C 1
ATOM 746 O O . VAL A 1 95 ? -9.012 -0.661 16.461 1.00 87.31 95 VAL A O 1
ATOM 749 N N . GLU A 1 96 ? -8.532 -1.775 18.352 1.00 88.81 96 GLU A N 1
ATOM 750 C CA . GLU A 1 96 ? -7.081 -1.698 18.192 1.00 88.81 96 GLU A CA 1
ATOM 751 C C . GLU A 1 96 ? -6.617 -2.465 16.951 1.00 88.81 96 GLU A C 1
ATOM 753 O O . GLU A 1 96 ? -5.832 -1.951 16.150 1.00 88.81 96 GLU A O 1
ATOM 758 N N . LYS A 1 97 ? -7.176 -3.656 16.724 1.00 87.19 97 LYS A N 1
ATOM 759 C CA . LYS A 1 97 ? -6.890 -4.470 15.542 1.00 87.19 97 LYS A CA 1
ATOM 760 C C . LYS A 1 97 ? -7.267 -3.751 14.248 1.00 87.19 97 LYS A C 1
ATOM 762 O O . LYS A 1 97 ? -6.443 -3.679 13.336 1.00 87.19 97 LYS A O 1
ATOM 767 N N . ALA A 1 98 ? -8.460 -3.163 14.173 1.00 88.25 98 ALA A N 1
ATOM 768 C CA . ALA A 1 98 ? -8.889 -2.397 13.005 1.00 88.25 98 ALA A CA 1
ATOM 769 C C . ALA A 1 98 ? -7.982 -1.185 12.748 1.00 88.25 98 ALA A C 1
ATOM 771 O O . ALA A 1 98 ? -7.559 -0.937 11.617 1.00 88.25 98 ALA A O 1
ATOM 772 N N . LYS A 1 99 ? -7.608 -0.471 13.814 1.00 87.25 99 LYS A N 1
ATOM 773 C CA . LYS A 1 99 ? -6.708 0.681 13.734 1.00 87.25 99 LYS A CA 1
ATOM 774 C C . LYS A 1 99 ? -5.318 0.289 13.230 1.00 87.25 99 LYS A C 1
ATOM 776 O O . LYS A 1 99 ? -4.765 0.986 12.382 1.00 87.25 99 LYS A O 1
ATOM 781 N N . ASN A 1 100 ? -4.781 -0.836 13.696 1.00 90.69 100 ASN A N 1
ATOM 782 C CA . ASN A 1 100 ? -3.499 -1.358 13.230 1.00 90.69 100 ASN A CA 1
ATOM 783 C C . ASN A 1 100 ? -3.550 -1.706 11.739 1.00 90.69 100 ASN A C 1
ATOM 785 O O . ASN A 1 100 ? -2.658 -1.306 10.994 1.00 90.69 100 ASN A O 1
ATOM 789 N N . ILE A 1 101 ? -4.623 -2.355 11.272 1.00 90.12 101 ILE A N 1
ATOM 790 C CA . ILE A 1 101 ? -4.799 -2.656 9.843 1.00 90.12 101 ILE A CA 1
ATOM 791 C C . ILE A 1 101 ? -4.815 -1.363 9.016 1.00 90.12 101 ILE A C 1
ATOM 793 O O . ILE A 1 101 ? -4.122 -1.291 8.001 1.00 90.12 101 ILE A O 1
ATOM 797 N N . ILE A 1 102 ? -5.530 -0.321 9.454 1.00 89.69 102 ILE A N 1
ATOM 798 C CA . ILE A 1 102 ? -5.553 0.981 8.764 1.00 89.69 102 ILE A CA 1
ATOM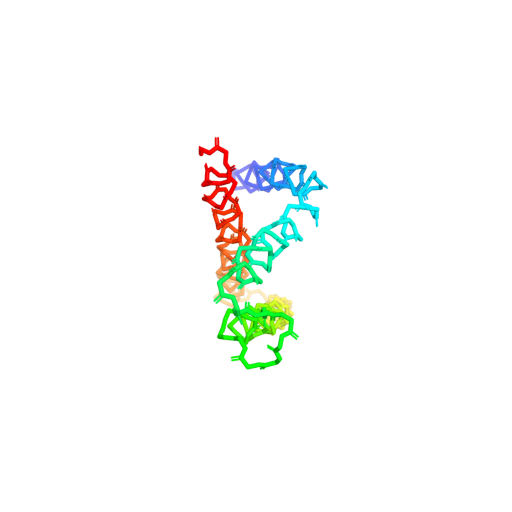 799 C C . ILE A 1 102 ? -4.148 1.594 8.713 1.00 89.69 102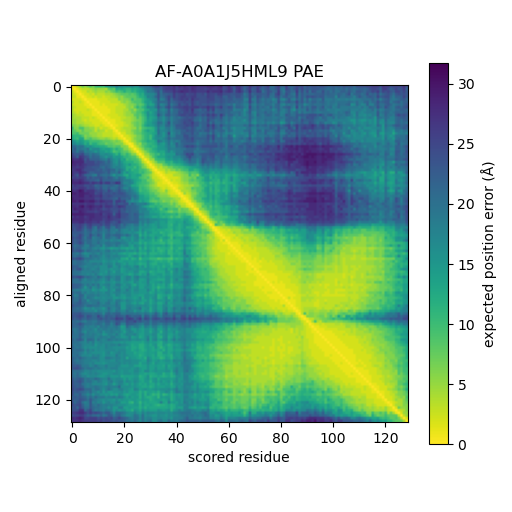 ILE A C 1
ATOM 801 O O . ILE A 1 102 ? -3.713 2.028 7.648 1.00 89.69 102 ILE A O 1
ATOM 805 N N . ILE A 1 103 ? -3.410 1.595 9.827 1.00 89.44 103 ILE A N 1
ATOM 806 C CA . ILE A 1 103 ? -2.049 2.150 9.889 1.00 89.44 103 ILE A CA 1
ATOM 807 C C . ILE A 1 103 ? -1.115 1.413 8.923 1.00 89.44 103 ILE A C 1
ATOM 809 O O . ILE A 1 103 ? -0.434 2.059 8.127 1.00 89.44 103 ILE A O 1
ATOM 813 N N . TYR A 1 104 ? -1.110 0.078 8.933 1.00 90.56 104 TYR A N 1
ATOM 814 C CA . TYR A 1 104 ? -0.280 -0.710 8.017 1.00 90.56 104 TYR A CA 1
ATOM 815 C C . TYR A 1 104 ? -0.672 -0.503 6.549 1.00 90.56 104 TYR A C 1
ATOM 817 O O . TYR A 1 104 ? 0.202 -0.379 5.690 1.00 90.56 104 TYR A O 1
ATOM 825 N N . THR A 1 105 ? -1.972 -0.390 6.266 1.00 89.62 105 THR A N 1
ATOM 826 C CA . THR A 1 105 ? -2.507 -0.105 4.924 1.00 89.62 105 THR A CA 1
ATOM 827 C C . THR A 1 105 ? -2.021 1.259 4.423 1.00 89.62 105 THR A C 1
ATOM 829 O O . THR A 1 105 ? -1.541 1.370 3.297 1.00 89.62 105 THR A O 1
ATOM 832 N N . VAL A 1 106 ? -2.069 2.294 5.269 1.00 88.62 106 VAL A N 1
ATOM 833 C CA . VAL A 1 106 ? -1.595 3.646 4.929 1.00 88.62 106 VAL A CA 1
ATOM 834 C C . VAL A 1 106 ? -0.083 3.673 4.720 1.00 88.62 106 VAL A C 1
ATOM 836 O O . VAL A 1 106 ? 0.381 4.262 3.748 1.00 88.62 106 VAL A O 1
ATOM 839 N N . ILE A 1 107 ? 0.695 3.013 5.582 1.00 88.69 107 ILE A N 1
ATOM 840 C CA . ILE A 1 107 ? 2.156 2.933 5.433 1.00 88.69 107 ILE A CA 1
ATOM 841 C C . ILE A 1 107 ? 2.527 2.239 4.117 1.00 88.69 107 ILE A C 1
ATOM 843 O O . ILE A 1 107 ? 3.392 2.733 3.396 1.00 88.69 107 ILE A O 1
ATOM 847 N N . GLY A 1 108 ? 1.852 1.139 3.769 1.00 85.31 108 GLY A N 1
ATOM 848 C CA . GLY A 1 108 ? 2.058 0.453 2.492 1.00 85.31 108 GLY A CA 1
ATOM 849 C C . GLY A 1 108 ? 1.729 1.337 1.287 1.00 85.31 108 GLY A C 1
ATOM 850 O O . GLY A 1 108 ? 2.503 1.394 0.332 1.00 85.31 108 GLY A O 1
ATOM 851 N N . LEU A 1 109 ? 0.637 2.103 1.356 1.00 86.50 109 LEU A N 1
ATOM 852 C CA . LEU A 1 109 ? 0.249 3.035 0.298 1.00 86.50 109 LEU A CA 1
ATOM 853 C C . LEU A 1 109 ? 1.266 4.177 0.135 1.00 86.50 109 LEU A C 1
ATOM 855 O O . LEU A 1 109 ? 1.670 4.498 -0.983 1.00 86.50 109 LEU A O 1
ATOM 859 N N . VAL A 1 110 ? 1.749 4.740 1.246 1.00 86.75 110 VAL A N 1
ATOM 860 C CA . VAL A 1 110 ? 2.818 5.751 1.242 1.00 86.75 110 VAL A CA 1
ATOM 861 C C . VAL A 1 110 ? 4.126 5.174 0.697 1.00 86.75 110 VAL A C 1
ATOM 863 O O . VAL A 1 110 ? 4.807 5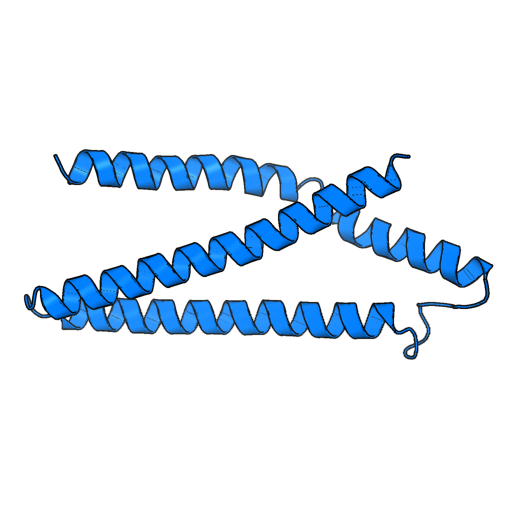.856 -0.062 1.00 86.75 110 VAL A O 1
ATOM 866 N N . ALA A 1 111 ? 4.468 3.924 1.015 1.00 86.38 111 ALA A N 1
ATOM 867 C CA . ALA A 1 111 ? 5.668 3.268 0.499 1.00 86.38 111 ALA A CA 1
ATOM 868 C C . ALA A 1 111 ? 5.621 3.082 -1.026 1.00 86.38 111 ALA A C 1
ATOM 870 O O . ALA A 1 111 ? 6.616 3.347 -1.696 1.00 86.38 111 ALA A O 1
ATOM 871 N N . VAL A 1 112 ? 4.473 2.696 -1.594 1.00 81.25 112 VAL A N 1
ATOM 872 C CA . VAL A 1 112 ? 4.301 2.559 -3.054 1.00 81.25 112 VAL A CA 1
ATOM 873 C C . VAL A 1 112 ? 4.423 3.916 -3.755 1.00 81.25 112 VAL A C 1
ATOM 875 O O . VAL A 1 112 ? 5.150 4.044 -4.742 1.00 81.25 112 VAL A O 1
ATOM 878 N N . LEU A 1 113 ? 3.766 4.951 -3.223 1.00 80.19 113 LEU A N 1
ATOM 879 C CA . LEU A 1 113 ? 3.861 6.315 -3.758 1.00 80.19 113 LEU A CA 1
ATOM 880 C C . LEU A 1 113 ? 5.278 6.896 -3.612 1.00 80.19 113 LEU A C 1
ATOM 882 O O . LEU A 1 113 ? 5.782 7.574 -4.513 1.00 80.19 113 LEU A O 1
ATOM 886 N N . GLY A 1 114 ? 5.939 6.603 -2.492 1.00 79.56 114 GLY A N 1
ATOM 887 C CA . GLY A 1 114 ? 7.320 6.978 -2.215 1.00 79.56 114 GLY A CA 1
ATOM 888 C C . GLY A 1 114 ? 8.301 6.295 -3.164 1.00 79.56 114 GLY A C 1
ATOM 889 O O . GLY A 1 114 ? 9.142 6.972 -3.747 1.00 79.56 114 GLY A O 1
ATOM 890 N N . ALA A 1 115 ? 8.152 4.988 -3.395 1.00 77.38 115 ALA A N 1
ATOM 891 C CA . ALA A 1 115 ? 8.964 4.232 -4.344 1.00 77.38 115 ALA A CA 1
ATOM 892 C C . ALA A 1 115 ? 8.857 4.816 -5.758 1.00 77.38 115 ALA A C 1
ATOM 894 O O . ALA A 1 115 ? 9.882 5.093 -6.377 1.00 77.38 115 ALA A O 1
ATOM 895 N N . TYR A 1 116 ? 7.637 5.105 -6.227 1.00 71.50 116 TYR A N 1
ATOM 896 C CA . TYR A 1 116 ? 7.429 5.747 -7.528 1.00 71.50 116 TYR A CA 1
ATOM 897 C C . TYR A 1 116 ? 8.110 7.121 -7.603 1.00 71.50 116 TYR A C 1
ATOM 899 O O . TYR A 1 116 ? 8.804 7.424 -8.573 1.00 71.50 116 TYR A O 1
ATOM 907 N N . SER A 1 117 ? 7.979 7.930 -6.550 1.00 73.88 117 SER A N 1
ATOM 908 C CA . SER A 1 117 ? 8.618 9.249 -6.471 1.00 73.88 117 SER A CA 1
ATOM 909 C C . SER A 1 117 ? 10.149 9.150 -6.520 1.00 73.88 117 SER A C 1
ATOM 911 O O . SER A 1 117 ? 10.793 9.907 -7.244 1.00 73.88 117 SER A O 1
ATOM 913 N N . ILE A 1 118 ? 10.741 8.186 -5.807 1.00 74.50 118 ILE A N 1
ATOM 914 C CA . ILE A 1 118 ? 12.192 7.946 -5.798 1.00 74.50 118 ILE A CA 1
ATOM 915 C C . ILE A 1 118 ? 12.676 7.473 -7.173 1.00 74.50 118 ILE A C 1
ATOM 917 O O . ILE A 1 118 ? 13.665 8.001 -7.678 1.00 74.50 118 ILE A O 1
ATOM 921 N N . THR A 1 119 ? 11.969 6.539 -7.818 1.00 74.19 119 THR A N 1
ATOM 922 C CA . THR A 1 119 ? 12.306 6.073 -9.174 1.00 74.19 119 THR A CA 1
ATOM 923 C C . THR A 1 119 ? 12.355 7.237 -10.166 1.00 74.19 119 THR A C 1
ATOM 925 O O . THR A 1 119 ? 13.302 7.347 -10.943 1.00 74.19 119 THR A O 1
ATOM 928 N N . GLN A 1 120 ? 11.386 8.153 -10.100 1.00 64.06 120 GLN A N 1
ATOM 929 C CA . GLN A 1 120 ? 11.343 9.338 -10.963 1.00 64.06 120 GLN A CA 1
ATOM 930 C C . GLN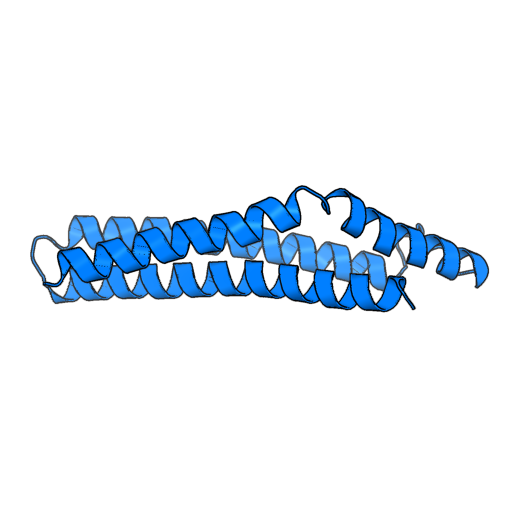 A 1 120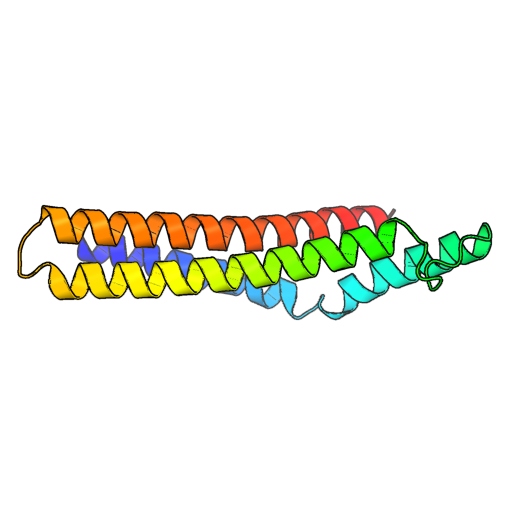 ? 12.460 10.344 -10.656 1.00 64.06 120 GLN A C 1
ATOM 932 O O . GLN A 1 120 ? 12.988 10.985 -11.572 1.00 64.06 120 GLN A O 1
ATOM 937 N N . LEU A 1 121 ? 12.843 10.497 -9.385 1.00 70.50 121 LEU A N 1
ATOM 938 C CA . LEU A 1 121 ? 13.973 11.341 -8.994 1.00 70.50 121 LEU A CA 1
ATOM 939 C C . LEU A 1 121 ? 15.289 10.798 -9.557 1.00 70.50 121 LEU A C 1
ATOM 941 O O . LEU A 1 121 ? 16.030 11.558 -10.175 1.00 70.50 121 LEU A O 1
ATOM 945 N N . MET A 1 122 ? 15.545 9.495 -9.416 1.00 72.38 122 MET A N 1
ATOM 946 C CA . MET A 1 122 ? 16.757 8.860 -9.948 1.00 72.38 122 MET A CA 1
ATOM 947 C C . MET A 1 122 ? 16.820 8.974 -11.474 1.00 72.38 122 MET A C 1
ATOM 949 O O . MET A 1 122 ? 17.848 9.358 -12.026 1.00 72.38 122 MET A O 1
ATOM 953 N N . ALA A 1 123 ? 15.695 8.722 -12.147 1.00 64.31 123 ALA A N 1
ATOM 954 C CA . ALA A 1 123 ? 15.600 8.853 -13.592 1.00 64.31 123 ALA A CA 1
ATOM 955 C C . ALA A 1 123 ? 15.884 10.302 -14.037 1.00 64.31 123 ALA A C 1
ATOM 957 O O . ALA A 1 123 ? 16.715 10.531 -14.914 1.00 64.31 123 ALA A O 1
ATOM 958 N N . THR A 1 124 ? 15.278 11.304 -13.382 1.00 62.31 124 THR A N 1
ATOM 959 C CA . THR A 1 124 ? 15.493 12.726 -13.734 1.00 62.31 124 THR A CA 1
ATOM 960 C C . THR A 1 124 ? 16.946 13.149 -13.557 1.00 62.31 124 THR A C 1
ATOM 962 O O . THR A 1 124 ? 17.452 13.920 -14.366 1.00 62.31 124 THR A O 1
ATOM 965 N N . LEU A 1 125 ? 17.615 12.663 -12.512 1.00 67.25 125 LEU A N 1
ATOM 966 C CA . LEU A 1 125 ? 19.026 12.965 -12.284 1.00 67.25 125 LEU A CA 1
ATOM 967 C C . LEU A 1 125 ? 19.911 12.396 -13.398 1.00 67.25 125 LEU A C 1
ATOM 969 O O . LEU A 1 125 ? 20.826 13.084 -13.834 1.00 67.25 125 LEU A O 1
ATOM 973 N N . TRP A 1 126 ? 19.599 11.198 -13.897 1.00 57.50 126 TRP A N 1
ATOM 974 C CA . TRP A 1 126 ? 20.350 10.561 -14.980 1.00 57.50 126 TRP A CA 1
ATOM 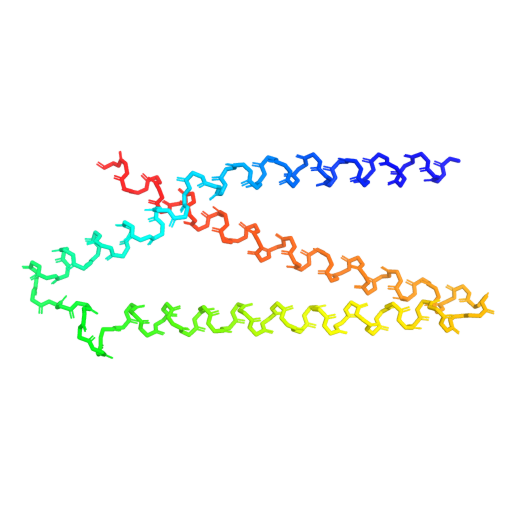975 C C . TRP A 1 126 ? 20.149 11.240 -16.342 1.00 57.50 126 TRP A C 1
ATOM 977 O O . TRP A 1 126 ? 21.087 11.352 -17.116 1.00 57.50 126 TRP A O 1
ATOM 987 N N . VAL A 1 127 ? 18.952 11.761 -16.625 1.00 59.72 127 VAL A N 1
ATOM 988 C CA . VAL A 1 127 ? 18.679 12.497 -17.879 1.00 59.72 127 VAL A CA 1
ATOM 989 C C . VAL A 1 127 ? 19.327 13.888 -17.914 1.00 59.72 127 VAL A C 1
ATOM 991 O O . VAL A 1 127 ? 19.429 14.492 -18.980 1.00 59.72 127 VAL A O 1
ATOM 994 N N . LYS A 1 128 ? 19.763 14.420 -16.767 1.00 49.41 128 LYS A N 1
ATOM 995 C CA . LYS A 1 128 ? 20.337 15.769 -16.665 1.00 49.41 128 LYS A CA 1
ATOM 996 C C . LYS A 1 128 ? 21.880 15.804 -16.663 1.00 49.41 128 LYS A C 1
ATOM 998 O O . LYS A 1 128 ? 22.428 16.891 -16.493 1.00 49.41 128 LYS A O 1
ATOM 1003 N N . SER A 1 129 ? 22.573 14.674 -16.842 1.00 41.81 129 SER A N 1
ATOM 1004 C CA . SER A 1 129 ? 24.039 14.602 -17.027 1.00 41.81 129 SER A CA 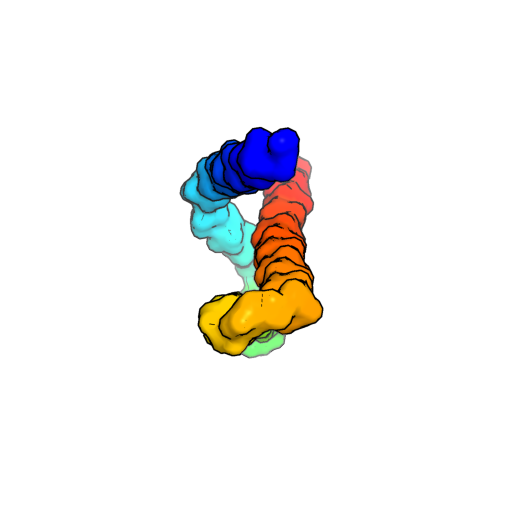1
ATOM 1005 C C . SER A 1 129 ? 24.388 14.054 -18.400 1.00 41.81 129 SER A C 1
ATOM 1007 O O . SER A 1 129 ? 25.272 14.642 -19.052 1.00 41.81 129 SER A O 1
#

Secondary structure (DSSP, 8-state):
-HHHHHHHHHHHHHHHHHHHHHHHHTTTTHHHHHHHHHHHHHHHTT--TTSTT-HHHHHHHHHHHHHHHHHHHHHHHHHHHHHHHHHTTT-HHHHHHHHHHHHHHHHHHHHHHHHHHHHHHHHHHHHT-